Protein AF-A0A9X4L838-F1 (afdb_monomer)

InterPro domains:
  IPR001123 Amino acid exporter protein, LeuE-type [PF01810] (5-107)

Structure (mmCIF, N/CA/C/O backbone):
data_AF-A0A9X4L838-F1
#
_entry.id   AF-A0A9X4L838-F1
#
loop_
_atom_site.group_PDB
_atom_site.id
_atom_site.type_symbol
_atom_site.label_atom_id
_atom_site.label_alt_id
_atom_site.label_comp_id
_atom_site.label_asym_id
_atom_site.label_entity_id
_atom_site.label_seq_id
_atom_site.pdbx_PDB_ins_code
_atom_site.Cartn_x
_atom_site.Cartn_y
_atom_site.Cartn_z
_atom_site.occupancy
_atom_site.B_iso_or_equiv
_atom_site.auth_seq_id
_atom_site.auth_comp_id
_atom_site.auth_asym_id
_atom_site.auth_atom_id
_atom_site.pdbx_PDB_model_num
ATOM 1 N N . MET A 1 1 ? 3.315 -18.800 44.182 1.00 45.94 1 MET A N 1
ATOM 2 C CA . MET A 1 1 ? 2.502 -17.963 43.270 1.00 45.94 1 MET A CA 1
ATOM 3 C C . MET A 1 1 ? 3.443 -17.289 42.265 1.00 45.94 1 MET A C 1
ATOM 5 O O . MET A 1 1 ? 4.016 -16.272 42.607 1.00 45.94 1 MET A O 1
ATOM 9 N N . SER A 1 2 ? 3.722 -17.900 41.101 1.00 46.62 2 SER A N 1
ATOM 10 C CA . SER A 1 2 ? 4.602 -17.302 40.058 1.00 46.62 2 SER A CA 1
ATOM 11 C C . SER A 1 2 ? 4.481 -17.961 38.661 1.00 46.62 2 SER A C 1
ATOM 13 O O . SER A 1 2 ? 4.712 -17.322 37.649 1.00 46.62 2 SER A O 1
ATOM 15 N N . ILE A 1 3 ? 4.005 -19.209 38.545 1.00 56.81 3 ILE A N 1
ATOM 16 C CA . ILE A 1 3 ? 4.075 -19.968 37.272 1.00 56.81 3 ILE A CA 1
ATOM 17 C C . ILE A 1 3 ? 2.961 -19.627 36.243 1.00 56.81 3 ILE A C 1
ATOM 19 O O . ILE A 1 3 ? 3.007 -20.080 35.103 1.00 56.81 3 ILE A O 1
ATOM 23 N N . ASN A 1 4 ? 1.951 -18.813 36.588 1.00 55.31 4 ASN A N 1
ATOM 24 C CA . ASN A 1 4 ? 0.772 -18.598 35.719 1.00 55.31 4 ASN A CA 1
ATOM 25 C C . ASN A 1 4 ? 0.819 -17.313 34.854 1.00 55.31 4 ASN A C 1
ATOM 27 O O . ASN A 1 4 ? 0.004 -17.147 33.945 1.00 55.31 4 ASN A O 1
ATOM 31 N N . SER A 1 5 ? 1.759 -16.391 35.092 1.00 54.78 5 SER A N 1
ATOM 32 C CA . SER A 1 5 ? 1.904 -15.164 34.286 1.00 54.78 5 SER A CA 1
ATOM 33 C C . SER A 1 5 ? 2.689 -15.403 32.989 1.00 54.78 5 SER A C 1
ATOM 35 O O . SER A 1 5 ? 2.279 -14.909 31.937 1.00 54.78 5 SER A O 1
ATOM 37 N N . GLU A 1 6 ? 3.748 -16.219 33.008 1.00 53.41 6 GLU A N 1
ATOM 38 C CA . GLU A 1 6 ? 4.585 -16.456 31.818 1.00 53.41 6 GLU A CA 1
ATOM 39 C C . GLU A 1 6 ? 3.861 -17.230 30.707 1.00 53.41 6 GLU A C 1
ATOM 41 O O . GLU A 1 6 ? 3.972 -16.886 29.527 1.00 53.41 6 GLU A O 1
ATOM 46 N N . VAL A 1 7 ? 3.045 -18.230 31.063 1.00 56.22 7 VAL A N 1
ATOM 47 C CA . VAL A 1 7 ? 2.292 -19.045 30.090 1.00 56.22 7 VAL A CA 1
ATOM 48 C C . VAL A 1 7 ? 1.239 -18.208 29.349 1.00 56.22 7 VAL A C 1
ATOM 50 O O . VAL A 1 7 ? 1.008 -18.402 28.150 1.00 56.22 7 VAL A O 1
ATOM 53 N N . LYS A 1 8 ? 0.621 -17.233 30.029 1.00 54.97 8 LYS A N 1
ATOM 54 C CA . LYS A 1 8 ? -0.389 -16.341 29.436 1.00 54.97 8 LYS A CA 1
ATOM 55 C C . LYS A 1 8 ? 0.249 -15.311 28.494 1.00 54.97 8 LYS A C 1
ATOM 57 O O . LYS A 1 8 ? -0.301 -15.043 27.424 1.00 54.97 8 LYS A O 1
ATOM 62 N N . VAL A 1 9 ? 1.430 -14.796 28.849 1.00 59.41 9 VAL A N 1
ATOM 63 C CA . VAL A 1 9 ? 2.218 -13.881 28.007 1.00 59.41 9 VAL A CA 1
ATOM 64 C C . VAL A 1 9 ? 2.735 -14.609 26.762 1.00 59.41 9 VAL A C 1
ATOM 66 O O . VAL A 1 9 ? 2.461 -14.154 25.655 1.00 59.41 9 VAL A O 1
ATOM 69 N N . LYS A 1 10 ? 3.349 -15.796 26.879 1.00 59.06 10 LYS A N 1
ATOM 70 C CA . LYS A 1 10 ? 3.832 -16.572 25.712 1.00 59.06 10 LYS A CA 1
ATOM 71 C C . LYS A 1 10 ? 2.735 -16.852 24.678 1.00 59.06 10 LYS A C 1
ATOM 73 O O . LYS A 1 10 ? 2.967 -16.690 23.479 1.00 59.06 10 LYS A O 1
ATOM 78 N N . LYS A 1 11 ? 1.521 -17.204 25.126 1.00 60.59 11 LYS A N 1
ATOM 79 C CA . LYS 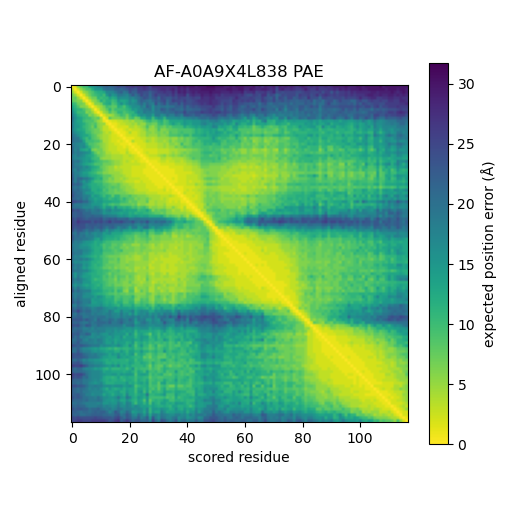A 1 11 ? 0.356 -17.362 24.235 1.00 60.59 11 LYS A CA 1
ATOM 80 C C . LYS A 1 11 ? -0.050 -16.047 23.568 1.00 60.59 11 LYS A C 1
ATOM 82 O O . LYS A 1 11 ? -0.429 -16.067 22.402 1.00 60.59 11 LYS A O 1
ATOM 87 N N . SER A 1 12 ? 0.034 -14.920 24.275 1.00 71.31 12 SER A N 1
ATOM 88 C CA . SER A 1 12 ? -0.262 -13.593 23.721 1.00 71.31 12 SER A CA 1
ATOM 89 C C . SER A 1 12 ? 0.733 -13.192 22.629 1.00 71.31 12 SER A C 1
ATOM 91 O O . SER A 1 12 ? 0.313 -12.765 21.559 1.00 71.31 12 SER A O 1
ATOM 93 N N . LEU A 1 13 ? 2.033 -13.407 22.853 1.00 78.69 13 LEU A N 1
ATOM 94 C CA . LEU A 1 13 ? 3.097 -13.058 21.905 1.00 78.69 13 LEU A CA 1
ATOM 95 C C . LEU A 1 13 ? 3.045 -13.938 20.650 1.00 78.69 13 LEU A C 1
ATOM 97 O O . LEU A 1 13 ? 3.090 -13.421 19.537 1.00 78.69 13 LEU A O 1
ATOM 101 N N . PHE A 1 14 ? 2.852 -15.251 20.807 1.00 80.69 14 PHE A N 1
ATOM 102 C CA . PHE A 1 14 ? 2.672 -16.149 19.663 1.00 80.69 14 PHE A CA 1
ATOM 103 C C . PHE A 1 14 ? 1.382 -15.839 18.888 1.00 80.69 14 PHE A C 1
ATOM 105 O O . PHE A 1 14 ? 1.379 -15.831 17.660 1.00 80.69 14 PHE A O 1
ATOM 112 N N . LYS A 1 15 ? 0.286 -15.506 19.586 1.00 78.44 15 LYS A N 1
ATOM 113 C CA . LYS A 1 15 ? -0.970 -15.077 18.953 1.00 78.44 15 LYS A CA 1
ATOM 114 C C . LYS A 1 15 ? -0.830 -13.723 18.253 1.00 78.44 15 LYS A C 1
ATOM 116 O O . LYS A 1 15 ? -1.444 -13.531 17.209 1.00 78.44 15 LYS A O 1
ATOM 121 N N . ALA A 1 16 ? -0.038 -12.798 18.794 1.00 81.75 16 ALA A N 1
ATOM 122 C CA . ALA A 1 16 ? 0.272 -11.519 18.160 1.00 81.75 16 ALA A CA 1
ATOM 123 C C . ALA A 1 16 ? 1.116 -11.721 16.895 1.00 81.75 16 ALA A C 1
ATOM 125 O O . ALA A 1 16 ? 0.768 -11.181 15.850 1.00 81.75 16 ALA A O 1
ATOM 126 N N . TYR A 1 17 ? 2.143 -12.572 16.958 1.00 84.00 17 TYR A N 1
ATOM 127 C CA . TYR A 1 17 ? 2.962 -12.934 15.802 1.00 84.00 17 TYR 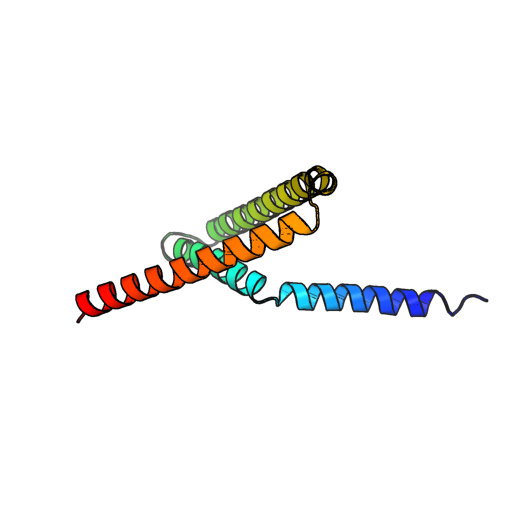A CA 1
ATOM 128 C C . TYR A 1 17 ? 2.141 -13.646 14.718 1.00 84.00 17 TYR A C 1
ATOM 130 O O . TYR A 1 17 ? 2.183 -13.256 13.558 1.00 84.00 17 TYR A O 1
ATOM 138 N N . SER A 1 18 ? 1.314 -14.627 15.095 1.00 82.75 18 SER A N 1
ATOM 139 C CA . SER A 1 18 ? 0.418 -15.331 14.170 1.00 82.75 18 SER A CA 1
ATOM 140 C C . SER A 1 18 ? -0.620 -14.392 13.544 1.00 82.75 18 SER A C 1
ATOM 142 O O . SER A 1 18 ? -0.867 -14.471 12.344 1.00 82.75 18 SER A O 1
ATOM 144 N N . ARG A 1 19 ? -1.178 -13.442 14.309 1.00 83.00 19 ARG A N 1
ATOM 145 C CA . ARG A 1 19 ? -2.045 -12.383 13.763 1.00 83.00 19 ARG A CA 1
ATOM 146 C C . ARG A 1 19 ? -1.300 -11.475 12.788 1.00 83.00 19 ARG A C 1
ATOM 148 O O . ARG A 1 19 ? -1.866 -11.136 11.755 1.00 83.00 19 ARG A O 1
ATOM 155 N N . GLY A 1 20 ? -0.057 -11.109 13.096 1.00 83.38 20 GLY A N 1
ATOM 156 C CA . GLY A 1 20 ? 0.810 -10.352 12.191 1.00 83.38 20 GLY A CA 1
ATOM 157 C C . GLY A 1 20 ? 1.090 -11.112 10.894 1.00 83.38 20 GLY A C 1
ATOM 158 O O . GLY A 1 20 ? 0.965 -10.542 9.817 1.00 83.38 20 GLY A O 1
ATOM 159 N N . LEU A 1 21 ? 1.362 -12.415 10.983 1.00 85.31 21 LEU A N 1
ATOM 160 C CA . LEU A 1 21 ? 1.587 -13.279 9.824 1.00 85.31 21 LEU A CA 1
ATOM 161 C C . LEU A 1 21 ? 0.332 -13.404 8.948 1.00 85.31 21 LEU A C 1
ATOM 163 O O . LEU A 1 21 ? 0.417 -13.251 7.735 1.00 85.31 21 LEU A O 1
ATOM 167 N N . VAL A 1 22 ? -0.848 -13.596 9.546 1.00 86.06 22 VAL A N 1
ATOM 168 C CA . VAL A 1 22 ? -2.121 -13.602 8.800 1.00 86.06 22 VAL A CA 1
ATOM 169 C C . VAL A 1 22 ? -2.388 -12.240 8.145 1.00 86.06 22 VAL A C 1
ATOM 171 O O . VAL A 1 22 ? -2.863 -12.190 7.014 1.00 86.06 22 VAL A O 1
ATOM 174 N N . MET A 1 23 ? -2.044 -11.133 8.810 1.00 83.44 23 MET A N 1
ATOM 175 C CA . MET A 1 23 ? -2.171 -9.788 8.237 1.00 83.44 23 MET A CA 1
ATOM 176 C C . MET A 1 23 ? -1.217 -9.582 7.047 1.00 83.44 23 MET A C 1
ATOM 178 O O . MET A 1 23 ? -1.625 -9.029 6.024 1.00 83.44 23 MET A O 1
ATOM 182 N N . ALA A 1 24 ? 0.014 -10.095 7.138 1.00 84.56 24 ALA A N 1
ATOM 183 C CA . ALA A 1 24 ? 0.998 -10.068 6.054 1.00 84.56 24 ALA A CA 1
ATOM 184 C C . ALA A 1 24 ? 0.585 -10.921 4.837 1.00 84.56 24 ALA A C 1
ATOM 186 O O . ALA A 1 24 ? 1.039 -10.670 3.727 1.00 84.56 24 ALA A O 1
ATOM 187 N N . ILE A 1 25 ? -0.308 -11.897 5.004 1.00 86.56 25 ILE A N 1
ATOM 188 C CA . ILE A 1 25 ? -0.835 -12.726 3.902 1.00 86.56 25 ILE A CA 1
ATOM 189 C C . ILE A 1 25 ? -2.227 -12.224 3.465 1.00 86.56 25 ILE A C 1
ATOM 191 O O . ILE A 1 25 ? -2.939 -12.873 2.703 1.00 86.56 25 ILE A O 1
ATOM 195 N N . SER A 1 26 ?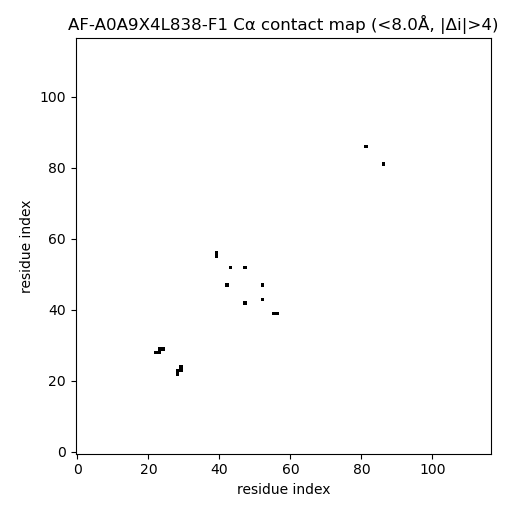 -2.651 -11.041 3.920 1.00 87.44 26 SER A N 1
ATOM 196 C CA . SER A 1 26 ? -3.912 -10.464 3.453 1.00 87.44 26 SER A CA 1
ATOM 197 C C . SER A 1 26 ? -3.865 -10.197 1.937 1.00 87.44 26 SER A C 1
ATOM 199 O O . SER A 1 26 ? -2.817 -9.795 1.421 1.00 87.44 26 SER A O 1
ATOM 201 N N . PRO A 1 27 ? -4.988 -10.373 1.210 1.00 85.12 27 PRO A N 1
ATOM 202 C CA . PRO A 1 27 ? -5.039 -10.153 -0.238 1.00 85.12 27 PRO A CA 1
ATOM 203 C C . PRO A 1 27 ? -4.490 -8.785 -0.656 1.00 85.12 27 PRO A C 1
ATOM 205 O O . PRO A 1 27 ? -3.742 -8.690 -1.624 1.00 85.12 27 PRO A O 1
ATOM 208 N N . SER A 1 28 ? -4.783 -7.737 0.120 1.00 82.62 28 SER A N 1
ATOM 209 C CA . SER A 1 28 ? -4.274 -6.386 -0.124 1.00 82.62 28 SER A CA 1
ATOM 210 C C . SER A 1 28 ? -2.751 -6.294 0.000 1.00 82.62 28 SER A C 1
ATOM 212 O O . SER A 1 28 ? -2.122 -5.671 -0.849 1.00 82.62 28 SER A O 1
ATOM 214 N N . ASN A 1 29 ? -2.145 -6.935 1.010 1.00 88.00 29 ASN A N 1
ATOM 215 C CA . ASN A 1 29 ? -0.688 -6.933 1.175 1.00 88.00 29 ASN A CA 1
ATOM 216 C C . ASN A 1 29 ? 0.008 -7.712 0.047 1.00 88.00 29 ASN A C 1
ATOM 218 O O . ASN A 1 29 ? 1.054 -7.294 -0.440 1.00 88.00 29 ASN A O 1
ATOM 222 N N . ILE A 1 30 ? -0.591 -8.810 -0.422 1.00 90.38 30 ILE A N 1
ATOM 223 C CA . ILE A 1 30 ? -0.062 -9.591 -1.551 1.00 90.38 30 ILE A CA 1
ATOM 224 C C . ILE A 1 30 ? -0.106 -8.774 -2.848 1.00 90.38 30 ILE A C 1
ATOM 226 O O . ILE A 1 30 ? 0.911 -8.651 -3.528 1.00 90.38 30 ILE A O 1
ATOM 230 N N . VAL A 1 31 ? -1.263 -8.188 -3.180 1.00 88.00 31 VAL A N 1
ATOM 231 C CA . VAL A 1 31 ? -1.424 -7.350 -4.383 1.00 88.00 31 VAL A CA 1
ATOM 232 C C . VAL A 1 31 ? -0.469 -6.156 -4.343 1.00 88.00 31 VAL A C 1
ATOM 234 O O . VAL A 1 31 ? 0.142 -5.826 -5.358 1.00 88.00 31 VAL A O 1
ATOM 237 N N . PHE A 1 32 ? -0.284 -5.555 -3.166 1.00 86.38 32 PHE A N 1
ATOM 238 C CA . PHE A 1 32 ? 0.680 -4.482 -2.953 1.00 86.38 32 PHE A CA 1
ATOM 239 C C . PHE A 1 32 ? 2.112 -4.912 -3.298 1.00 86.38 32 PHE A C 1
ATOM 241 O O . PHE A 1 32 ? 2.742 -4.297 -4.159 1.00 86.38 32 PHE A O 1
ATOM 248 N N . TRP A 1 33 ? 2.616 -5.991 -2.688 1.00 87.81 33 TRP A N 1
ATOM 249 C CA . TRP A 1 33 ? 3.985 -6.450 -2.937 1.00 87.81 33 TRP A CA 1
ATOM 250 C C . TRP A 1 33 ? 4.201 -6.896 -4.385 1.00 87.81 33 TRP A C 1
ATOM 252 O O . TRP A 1 33 ? 5.254 -6.609 -4.949 1.00 87.81 33 TRP A O 1
ATOM 262 N N . ILE A 1 34 ? 3.209 -7.528 -5.021 1.00 89.31 34 ILE A N 1
ATOM 263 C CA . ILE A 1 34 ? 3.286 -7.898 -6.443 1.00 89.31 34 ILE A CA 1
ATOM 264 C C . ILE A 1 34 ? 3.338 -6.653 -7.336 1.00 89.31 34 ILE A C 1
ATOM 266 O O . ILE A 1 34 ? 4.120 -6.625 -8.282 1.00 89.31 34 ILE A O 1
ATOM 270 N N . GLY A 1 35 ? 2.561 -5.609 -7.043 1.00 87.75 35 GLY A N 1
ATOM 271 C CA . GLY A 1 35 ? 2.605 -4.359 -7.808 1.00 87.75 35 GLY A CA 1
ATOM 272 C C . GLY A 1 35 ? 3.947 -3.632 -7.668 1.00 87.75 35 GLY A C 1
ATOM 273 O O . GLY A 1 35 ? 4.549 -3.219 -8.663 1.00 87.75 35 GLY A O 1
ATOM 274 N N . VAL A 1 36 ? 4.457 -3.528 -6.438 1.00 86.75 36 VAL A N 1
ATOM 275 C CA . VAL A 1 36 ? 5.746 -2.885 -6.146 1.00 86.75 36 VAL A CA 1
ATOM 276 C C . VAL A 1 36 ? 6.902 -3.662 -6.777 1.00 86.75 36 VAL A C 1
ATOM 278 O O . VAL A 1 36 ? 7.709 -3.088 -7.506 1.00 86.75 36 VAL A O 1
ATOM 281 N N . PHE A 1 37 ? 6.976 -4.977 -6.560 1.00 84.94 37 PHE A N 1
ATOM 282 C CA . PHE A 1 37 ? 8.054 -5.778 -7.135 1.00 84.94 37 PHE A CA 1
ATOM 283 C C . PHE A 1 37 ? 7.899 -5.984 -8.637 1.00 84.94 37 PHE A C 1
ATOM 285 O O . PHE A 1 37 ? 8.911 -6.034 -9.319 1.00 84.94 37 PHE A O 1
ATOM 292 N N . GLY A 1 38 ? 6.687 -6.057 -9.186 1.00 84.94 38 GLY A N 1
ATOM 293 C CA . GLY A 1 38 ? 6.472 -6.182 -10.630 1.00 84.94 38 GLY A CA 1
ATOM 294 C C . GLY A 1 38 ? 6.965 -4.954 -11.399 1.00 84.94 38 GLY A C 1
ATOM 295 O O . GLY A 1 38 ? 7.662 -5.087 -12.408 1.00 84.94 38 GLY A O 1
ATOM 296 N N . THR A 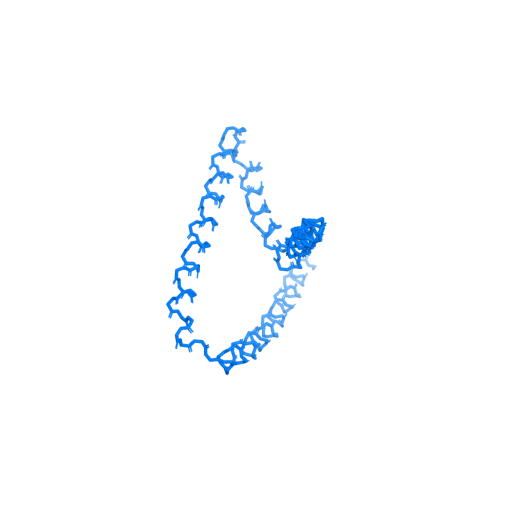1 39 ? 6.682 -3.753 -10.887 1.00 81.69 39 THR A N 1
ATOM 297 C CA . THR A 1 39 ? 7.186 -2.494 -11.466 1.00 81.69 39 THR A CA 1
ATOM 298 C C . THR A 1 39 ? 8.701 -2.354 -11.291 1.00 81.69 39 THR A C 1
ATOM 300 O O . THR A 1 39 ? 9.408 -2.034 -12.253 1.00 81.69 39 THR A O 1
ATOM 303 N N . ALA A 1 40 ? 9.230 -2.681 -10.109 1.00 79.31 40 ALA A N 1
ATOM 304 C CA . ALA A 1 40 ? 10.669 -2.677 -9.847 1.00 79.31 40 ALA A CA 1
ATOM 305 C C . ALA A 1 40 ? 11.431 -3.711 -10.699 1.00 79.31 40 ALA A C 1
ATOM 307 O O . ALA A 1 40 ? 12.480 -3.395 -11.256 1.00 79.31 40 ALA A O 1
ATOM 308 N N . LEU A 1 41 ? 10.890 -4.922 -10.856 1.00 75.56 41 LEU A N 1
ATOM 309 C CA . LEU A 1 41 ? 11.472 -6.005 -11.650 1.00 75.56 41 LEU A CA 1
ATOM 310 C C . LEU A 1 41 ? 11.473 -5.661 -13.139 1.00 75.56 41 LEU A C 1
ATOM 312 O O . LEU A 1 41 ? 12.493 -5.834 -13.794 1.00 75.56 41 LEU A O 1
ATOM 316 N N . THR A 1 42 ? 10.377 -5.109 -13.665 1.00 78.19 42 THR A N 1
ATOM 317 C CA . THR A 1 42 ? 10.316 -4.652 -15.067 1.00 78.19 42 THR A CA 1
ATOM 318 C C . THR A 1 42 ? 11.354 -3.562 -15.340 1.00 78.19 42 THR A C 1
ATOM 320 O O . THR A 1 42 ? 11.986 -3.537 -16.395 1.00 78.19 42 THR A O 1
ATOM 323 N N . THR A 1 43 ? 11.581 -2.680 -14.367 1.00 72.75 43 THR A N 1
ATOM 324 C CA . THR A 1 43 ? 12.604 -1.631 -14.460 1.00 72.75 43 THR A CA 1
ATOM 325 C C . THR A 1 43 ? 14.017 -2.220 -14.398 1.00 72.75 43 THR A C 1
ATOM 327 O O . THR A 1 43 ? 14.893 -1.816 -15.163 1.00 72.75 43 THR A O 1
ATOM 330 N N . ALA A 1 44 ? 14.229 -3.215 -13.535 1.00 71.50 44 ALA A N 1
ATOM 331 C CA . ALA A 1 44 ? 15.508 -3.896 -13.374 1.00 71.50 44 ALA A CA 1
ATOM 332 C C . ALA A 1 44 ? 15.895 -4.752 -14.592 1.00 71.50 44 ALA A C 1
ATOM 334 O O . ALA A 1 44 ? 17.056 -4.736 -14.994 1.00 71.50 44 ALA A O 1
ATOM 335 N N . LEU A 1 45 ? 14.932 -5.446 -15.210 1.00 69.06 45 LEU A N 1
ATOM 336 C CA . LEU A 1 45 ? 15.151 -6.285 -16.396 1.00 69.06 45 LEU A CA 1
ATOM 337 C C . LEU A 1 45 ? 15.616 -5.484 -17.617 1.00 69.06 45 LEU A C 1
ATOM 339 O O . LEU A 1 45 ? 16.374 -6.001 -18.430 1.00 69.06 45 LEU A O 1
ATOM 343 N N . ASN A 1 46 ? 15.170 -4.233 -17.746 1.00 66.94 46 ASN A N 1
ATOM 344 C CA . ASN A 1 46 ? 15.453 -3.418 -18.924 1.00 66.94 46 ASN A CA 1
ATOM 345 C C . ASN A 1 46 ? 16.726 -2.563 -18.805 1.00 66.94 46 ASN A C 1
ATOM 347 O O . ASN A 1 46 ? 17.218 -2.112 -19.833 1.00 66.94 46 ASN A O 1
ATOM 351 N N . ASN A 1 47 ? 17.250 -2.289 -17.598 1.00 61.16 47 ASN A N 1
ATOM 352 C CA . ASN A 1 47 ? 18.224 -1.194 -17.432 1.00 61.16 47 ASN A CA 1
ATOM 353 C C . ASN A 1 47 ? 19.330 -1.373 -16.368 1.00 61.16 47 ASN A C 1
ATOM 355 O O . ASN A 1 47 ? 20.018 -0.392 -16.089 1.00 61.16 47 ASN A O 1
ATOM 359 N N . VAL A 1 48 ? 19.529 -2.541 -15.732 1.00 57.50 48 VAL A N 1
ATOM 360 C CA . VAL A 1 48 ? 20.285 -2.557 -14.458 1.00 57.50 48 VAL A CA 1
ATOM 361 C C . VAL A 1 48 ? 21.328 -3.675 -14.286 1.00 57.50 48 VAL A C 1
ATOM 363 O O . VAL A 1 48 ? 21.033 -4.864 -14.341 1.00 57.50 48 VAL A O 1
ATOM 366 N N . SER A 1 49 ? 22.555 -3.261 -13.942 1.00 67.56 49 SER A N 1
ATOM 367 C CA . SER A 1 49 ? 23.601 -4.096 -13.323 1.00 67.56 49 SER A CA 1
ATOM 368 C C . SER A 1 49 ? 23.288 -4.337 -11.835 1.00 67.56 49 SER A C 1
ATOM 370 O O . SER A 1 49 ? 22.795 -3.437 -11.161 1.00 67.56 49 SER A O 1
ATOM 372 N N . GLY A 1 50 ? 23.574 -5.529 -11.289 1.00 70.12 50 GLY A N 1
ATOM 373 C CA . GLY A 1 50 ? 23.058 -5.997 -9.982 1.00 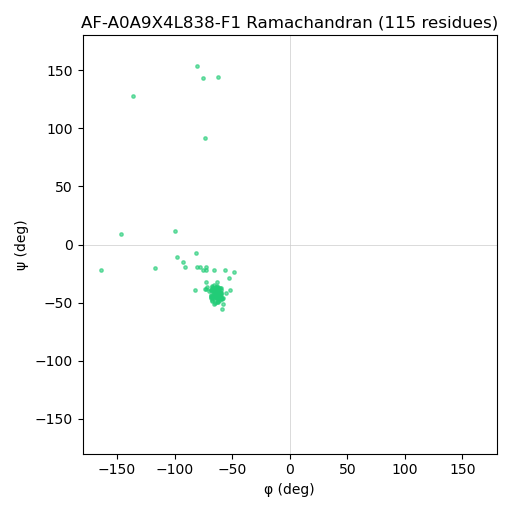70.12 50 GLY A CA 1
ATOM 374 C C . GLY A 1 50 ? 23.179 -5.037 -8.780 1.00 70.12 50 GLY A C 1
ATOM 375 O O . GLY A 1 50 ? 22.370 -5.108 -7.856 1.00 70.12 50 GLY A O 1
ATOM 376 N N . TYR A 1 51 ? 24.119 -4.087 -8.802 1.00 72.38 51 TYR A N 1
ATOM 377 C CA . TYR A 1 51 ? 24.263 -3.049 -7.777 1.00 72.38 51 TYR A CA 1
ATOM 378 C C . TYR A 1 51 ? 23.165 -1.974 -7.802 1.00 72.38 51 TYR A C 1
ATOM 380 O O . TYR A 1 51 ? 22.731 -1.538 -6.735 1.00 72.38 51 TYR A O 1
ATOM 388 N N . GLN A 1 52 ? 22.670 -1.552 -8.973 1.00 73.38 52 GLN A N 1
ATOM 389 C CA . GLN A 1 52 ? 21.611 -0.529 -9.011 1.00 73.38 52 GLN A CA 1
ATOM 390 C C . GLN A 1 52 ? 20.254 -1.134 -8.613 1.00 73.38 52 GLN A C 1
ATOM 392 O O . GLN A 1 52 ? 19.397 -0.417 -8.108 1.00 73.38 52 GLN A O 1
ATOM 397 N N . PHE A 1 53 ? 20.082 -2.458 -8.725 1.00 77.56 53 PHE A N 1
ATOM 398 C CA . PHE A 1 53 ? 18.879 -3.154 -8.255 1.00 77.56 53 PHE A CA 1
ATOM 399 C C . PHE A 1 53 ? 18.724 -3.034 -6.737 1.00 77.56 53 PHE A C 1
ATOM 401 O O . PHE A 1 53 ? 17.648 -2.701 -6.250 1.00 77.56 53 PHE A O 1
ATOM 408 N N . LEU A 1 54 ? 19.814 -3.237 -5.991 1.00 81.88 54 LEU A N 1
ATOM 409 C CA . LEU A 1 54 ? 19.842 -3.073 -4.535 1.00 81.88 54 LEU A CA 1
ATOM 410 C C . LEU A 1 54 ? 19.507 -1.639 -4.104 1.00 81.88 54 LEU A C 1
ATOM 412 O O . LEU A 1 54 ? 18.811 -1.449 -3.110 1.00 81.88 54 LEU A O 1
ATOM 416 N N . LEU A 1 55 ? 19.971 -0.643 -4.862 1.00 83.56 55 LEU A N 1
ATOM 417 C CA . LEU A 1 55 ? 19.733 0.775 -4.584 1.00 83.56 55 LEU A CA 1
ATOM 418 C C . LEU A 1 55 ? 18.279 1.179 -4.887 1.00 83.56 55 LEU A C 1
ATOM 420 O O . LEU A 1 55 ? 17.657 1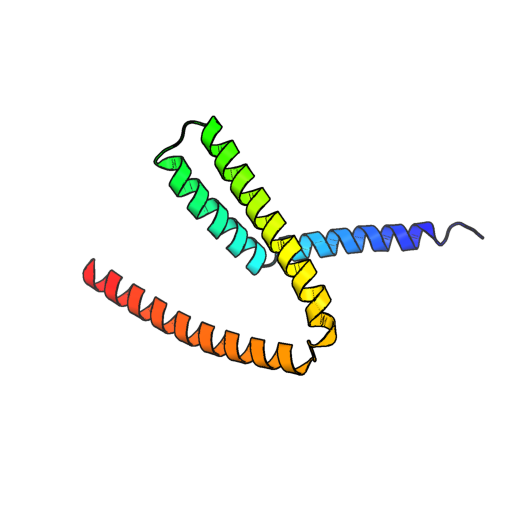.912 -4.121 1.00 83.56 55 LEU A O 1
ATOM 424 N N . VAL A 1 56 ? 17.700 0.636 -5.959 1.00 81.81 56 VAL A N 1
ATOM 425 C CA . VAL A 1 56 ? 16.272 0.798 -6.268 1.00 81.81 56 VAL A CA 1
ATOM 426 C C . VAL A 1 56 ? 15.404 0.095 -5.218 1.00 81.81 56 VAL A C 1
ATOM 428 O O . VAL A 1 56 ? 14.460 0.692 -4.705 1.00 81.81 56 VAL A O 1
ATOM 431 N N . ALA A 1 57 ? 15.739 -1.141 -4.837 1.00 82.62 57 ALA A N 1
ATOM 432 C CA . ALA A 1 57 ? 15.007 -1.894 -3.820 1.00 82.62 57 ALA A CA 1
ATOM 433 C C . ALA A 1 57 ? 15.059 -1.213 -2.441 1.00 82.62 57 ALA A C 1
ATOM 435 O O . ALA A 1 57 ? 14.041 -1.136 -1.753 1.00 82.62 57 ALA A O 1
ATOM 436 N N . SER A 1 58 ? 16.215 -0.671 -2.042 1.00 86.75 58 SER A N 1
ATOM 437 C CA . SER A 1 58 ? 16.339 0.072 -0.784 1.00 86.75 58 SER A CA 1
ATOM 438 C C . SER A 1 58 ? 15.565 1.391 -0.819 1.00 86.75 58 SER A C 1
ATOM 440 O O . SER A 1 58 ? 14.901 1.719 0.162 1.00 86.75 58 SER A O 1
ATOM 442 N N . GLY A 1 59 ? 15.555 2.098 -1.953 1.00 88.44 59 GLY A N 1
ATOM 443 C CA . GLY A 1 59 ? 14.725 3.288 -2.155 1.00 88.44 59 GLY A CA 1
ATOM 444 C C . GLY A 1 59 ? 13.228 3.001 -2.000 1.00 88.44 59 GLY A C 1
ATOM 445 O O . GLY A 1 59 ? 12.524 3.755 -1.330 1.00 88.44 59 GLY A O 1
ATOM 446 N N . ILE A 1 60 ? 12.755 1.874 -2.539 1.00 87.88 60 ILE A N 1
ATOM 447 C CA . ILE A 1 60 ? 11.371 1.410 -2.363 1.00 87.88 60 ILE A CA 1
ATOM 448 C C . ILE A 1 60 ? 11.073 1.136 -0.886 1.00 87.88 60 ILE A C 1
ATOM 450 O O . ILE A 1 60 ? 10.074 1.630 -0.366 1.00 87.88 60 ILE A O 1
ATOM 454 N N . LEU A 1 61 ? 11.943 0.394 -0.192 1.00 88.94 61 LEU A N 1
ATOM 455 C CA . LEU A 1 61 ? 11.767 0.106 1.235 1.00 88.94 61 LEU A CA 1
ATOM 456 C C . LEU A 1 61 ? 11.716 1.393 2.067 1.00 88.94 61 LEU A C 1
ATOM 458 O O . LEU A 1 61 ? 10.821 1.550 2.894 1.00 88.94 61 LEU A O 1
ATOM 462 N N . VAL A 1 62 ? 12.630 2.334 1.822 1.00 92.62 62 VAL A N 1
ATOM 463 C CA . VAL A 1 62 ? 12.654 3.635 2.509 1.00 92.62 62 VAL A CA 1
ATOM 464 C C . VAL A 1 62 ? 11.385 4.434 2.216 1.00 92.62 62 VAL A C 1
ATOM 466 O O . VAL A 1 62 ? 10.794 4.990 3.139 1.00 92.62 62 VAL A O 1
ATOM 469 N N . GLY A 1 63 ? 10.927 4.461 0.964 1.00 90.25 63 GLY A N 1
ATOM 470 C CA . GLY A 1 63 ? 9.691 5.142 0.582 1.00 90.25 63 GLY A CA 1
ATOM 471 C C . GLY A 1 63 ? 8.463 4.591 1.310 1.00 90.25 63 GLY A C 1
ATOM 472 O O . GLY A 1 63 ? 7.686 5.371 1.862 1.00 90.25 63 GLY A O 1
ATOM 473 N N . ILE A 1 64 ? 8.319 3.262 1.374 1.00 89.62 64 ILE A N 1
ATOM 474 C CA . ILE A 1 64 ? 7.223 2.600 2.102 1.00 89.62 64 ILE A CA 1
ATOM 475 C C . ILE A 1 64 ? 7.305 2.923 3.598 1.00 89.62 64 ILE A C 1
ATOM 477 O O . ILE A 1 64 ? 6.305 3.311 4.192 1.00 89.62 64 ILE A O 1
ATOM 481 N N . LEU A 1 65 ? 8.496 2.855 4.202 1.00 91.06 65 LEU A N 1
ATOM 482 C CA . LEU A 1 65 ? 8.681 3.193 5.617 1.00 91.06 65 LEU A CA 1
ATOM 483 C C . LEU A 1 65 ? 8.313 4.651 5.922 1.00 91.06 65 LEU A C 1
ATOM 485 O O . LEU A 1 65 ? 7.642 4.923 6.917 1.00 91.06 65 LEU A O 1
ATOM 489 N N . ILE A 1 66 ? 8.724 5.593 5.068 1.00 94.88 66 ILE A N 1
ATOM 490 C CA . ILE A 1 66 ? 8.363 7.010 5.210 1.00 94.88 66 ILE A CA 1
ATOM 491 C C . ILE A 1 66 ? 6.848 7.181 5.092 1.00 94.88 66 ILE A C 1
ATOM 493 O O . ILE A 1 66 ? 6.255 7.894 5.903 1.00 94.88 66 ILE A O 1
ATOM 497 N N . HIS A 1 67 ? 6.220 6.523 4.116 1.00 89.50 67 HIS A N 1
ATOM 498 C CA . HIS A 1 67 ? 4.773 6.557 3.935 1.00 89.50 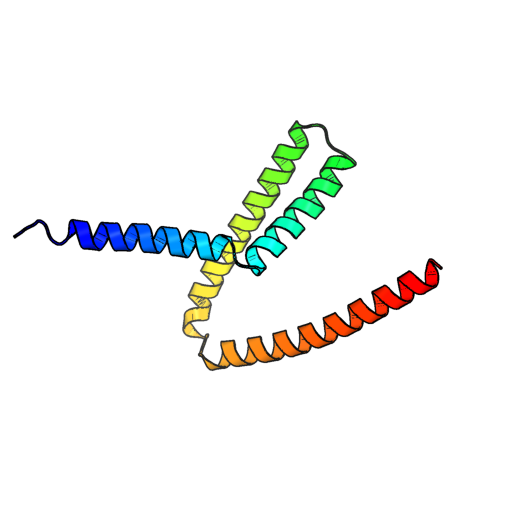67 HIS A CA 1
ATOM 499 C C . HIS A 1 67 ? 4.028 6.026 5.167 1.00 89.50 67 HIS A C 1
ATOM 501 O O . HIS A 1 67 ? 3.115 6.692 5.653 1.00 89.50 67 HIS A O 1
ATOM 507 N N . ASP A 1 68 ? 4.458 4.894 5.723 1.00 89.81 68 ASP A N 1
ATOM 508 C CA . ASP A 1 68 ? 3.848 4.278 6.904 1.00 89.81 68 ASP A CA 1
ATOM 509 C C . ASP A 1 68 ? 3.988 5.155 8.157 1.00 89.81 68 ASP A C 1
ATOM 511 O O . ASP A 1 68 ? 3.042 5.273 8.940 1.00 89.81 68 ASP A O 1
ATOM 515 N N . ILE A 1 69 ? 5.126 5.836 8.335 1.00 92.75 69 ILE A N 1
ATOM 516 C CA . ILE A 1 69 ? 5.315 6.815 9.420 1.00 92.75 69 ILE A CA 1
ATOM 517 C C . ILE A 1 69 ? 4.373 8.010 9.231 1.00 92.75 69 ILE A C 1
ATOM 519 O O . ILE A 1 69 ? 3.745 8.462 10.193 1.00 92.75 69 ILE A O 1
ATOM 523 N N . LEU A 1 70 ? 4.239 8.504 7.998 1.00 92.25 70 LEU A N 1
ATOM 524 C CA . LEU A 1 70 ? 3.297 9.567 7.647 1.00 92.25 70 LEU A CA 1
ATOM 525 C C . LEU A 1 70 ? 1.854 9.144 7.942 1.00 92.25 70 LEU A C 1
ATOM 527 O O . LEU A 1 70 ? 1.109 9.917 8.544 1.00 92.25 70 LEU A O 1
ATOM 531 N N . LEU A 1 71 ? 1.480 7.910 7.591 1.00 87.38 71 LEU A N 1
ATOM 532 C CA . LEU A 1 71 ? 0.179 7.328 7.911 1.00 87.38 71 LEU A CA 1
ATOM 533 C C . LEU A 1 71 ? -0.022 7.185 9.422 1.00 87.38 71 LEU A C 1
ATOM 535 O O . LEU A 1 71 ? -1.080 7.569 9.911 1.00 87.38 71 LEU A O 1
ATOM 539 N N . MET A 1 72 ? 0.962 6.701 10.187 1.00 88.38 72 MET A N 1
ATOM 540 C CA . MET A 1 72 ? 0.867 6.642 11.654 1.00 88.38 72 MET A CA 1
ATOM 541 C C . MET A 1 72 ? 0.680 8.035 12.263 1.00 88.38 72 MET A C 1
ATOM 543 O O . MET A 1 72 ? -0.165 8.211 13.145 1.00 88.38 72 MET A O 1
ATOM 547 N N . GLY A 1 73 ? 1.429 9.030 11.781 1.00 87.88 73 GLY A N 1
ATOM 548 C CA . GLY A 1 73 ? 1.302 10.423 12.207 1.00 87.88 73 GLY A CA 1
ATOM 549 C C . GLY A 1 73 ? -0.079 10.994 11.886 1.00 87.88 73 GLY A C 1
ATOM 550 O O . GLY A 1 73 ? -0.753 11.524 12.773 1.00 87.88 73 GLY A O 1
ATOM 551 N N . ALA A 1 74 ? -0.537 10.814 10.646 1.00 86.06 74 ALA A N 1
ATOM 552 C CA . ALA A 1 74 ? -1.862 11.223 10.205 1.00 86.06 74 ALA A CA 1
ATOM 553 C C . ALA A 1 74 ? -2.950 10.550 11.049 1.00 86.06 74 ALA A C 1
ATOM 555 O O . ALA A 1 74 ? -3.765 11.247 11.640 1.00 86.06 74 ALA A O 1
ATOM 556 N N . VAL A 1 75 ? -2.913 9.225 11.209 1.00 83.50 75 VAL A N 1
ATOM 557 C CA . VAL A 1 75 ? -3.877 8.458 12.014 1.00 83.50 75 VAL A CA 1
ATOM 558 C C . VAL A 1 75 ? -3.885 8.910 13.471 1.00 83.50 75 VAL A C 1
ATOM 560 O O . VAL A 1 75 ? -4.961 8.978 14.063 1.00 83.50 75 VAL A O 1
ATOM 563 N N . SER A 1 76 ? -2.735 9.258 14.053 1.00 80.75 76 SER A N 1
ATOM 564 C CA . SER A 1 76 ? -2.665 9.809 15.413 1.00 80.75 76 SER A CA 1
ATOM 565 C C . SER A 1 76 ? -3.450 11.122 15.532 1.00 80.75 76 SER A C 1
ATOM 567 O O . SER A 1 76 ? -4.262 11.278 16.448 1.00 80.75 76 SER A O 1
ATOM 569 N N . TYR A 1 77 ? -3.299 12.024 14.558 1.00 77.19 77 TYR A N 1
ATOM 570 C CA . TYR A 1 77 ? -4.073 13.267 14.484 1.00 77.19 77 TYR A CA 1
ATOM 571 C C . TYR A 1 77 ? -5.556 13.017 14.177 1.00 77.19 77 TYR A C 1
ATOM 573 O O . TYR A 1 77 ? -6.441 13.573 14.834 1.00 77.19 77 TYR A O 1
ATOM 581 N N . THR A 1 78 ? -5.853 12.155 13.203 1.00 75.75 78 THR A N 1
ATOM 582 C CA . THR A 1 78 ? -7.222 11.870 12.771 1.00 75.75 78 THR A CA 1
ATOM 583 C C . THR A 1 78 ? -7.977 11.036 13.801 1.00 75.75 78 THR A C 1
ATOM 585 O O . THR A 1 78 ? -9.197 11.091 13.808 1.00 75.75 78 THR A O 1
ATOM 588 N N . ARG A 1 79 ? -7.333 10.334 14.743 1.00 66.50 79 ARG A N 1
ATOM 589 C CA . ARG A 1 79 ? -8.026 9.584 15.814 1.00 66.50 79 ARG A CA 1
ATOM 590 C C . ARG A 1 79 ? -8.968 10.451 16.659 1.00 66.50 79 ARG A C 1
ATOM 592 O O . ARG A 1 79 ? -9.902 9.918 17.248 1.00 66.50 79 ARG A O 1
ATOM 599 N N . LYS A 1 80 ? -8.756 11.773 16.686 1.00 64.12 80 LYS A N 1
ATOM 600 C CA . LYS A 1 80 ? -9.662 12.749 17.316 1.00 64.12 80 LYS A CA 1
ATOM 601 C C . LYS A 1 80 ? -10.909 13.074 16.464 1.00 64.12 80 LYS A C 1
ATOM 603 O O . LYS A 1 80 ? -11.897 13.550 17.007 1.00 64.12 80 LYS A O 1
ATOM 608 N N . PHE A 1 81 ? -10.869 12.802 15.157 1.00 61.94 81 PHE A N 1
ATOM 609 C CA . PHE A 1 81 ? -11.902 13.109 14.152 1.00 61.94 81 PHE A CA 1
ATOM 610 C C . PHE A 1 81 ? -12.534 11.874 13.473 1.00 61.94 81 PHE A C 1
ATOM 612 O O . PHE A 1 81 ? -13.636 11.982 12.937 1.00 61.94 81 PHE A O 1
ATOM 619 N N . VAL A 1 82 ? -11.887 10.699 13.486 1.00 63.19 82 VAL A N 1
ATOM 620 C CA . VAL A 1 82 ? -12.439 9.456 12.920 1.00 63.19 82 VAL A CA 1
ATOM 621 C C . VAL A 1 82 ? -13.537 8.942 13.840 1.00 63.19 82 VAL A C 1
ATOM 623 O O . VAL A 1 82 ? -13.305 8.179 14.776 1.00 63.19 82 VAL A O 1
ATOM 626 N N . ASN A 1 83 ? -14.760 9.363 13.547 1.00 67.12 83 ASN A N 1
ATOM 627 C CA . ASN A 1 83 ? -15.957 8.735 14.079 1.00 67.12 83 ASN A CA 1
ATOM 628 C C . ASN A 1 83 ? -16.286 7.473 13.252 1.00 67.12 83 ASN A C 1
ATOM 630 O O . ASN A 1 83 ? -15.964 7.410 12.064 1.00 67.12 83 ASN A O 1
ATOM 634 N N . GLN A 1 84 ? -16.964 6.483 13.841 1.00 70.88 84 GLN A N 1
ATOM 635 C CA . GLN A 1 84 ? -17.358 5.234 13.156 1.00 70.88 84 GLN A CA 1
ATOM 636 C C . GLN A 1 84 ? -18.119 5.494 11.838 1.00 70.88 84 GLN A C 1
ATOM 638 O O . GLN A 1 84 ? -18.000 4.737 10.874 1.00 70.88 84 GLN A O 1
ATOM 643 N N . SER A 1 85 ? -18.836 6.619 11.751 1.00 73.88 85 SER A N 1
ATOM 644 C CA . SER A 1 85 ? -19.511 7.065 10.527 1.00 73.88 85 SER A CA 1
ATOM 645 C C . SER A 1 85 ? -18.561 7.363 9.360 1.00 73.88 85 SER A C 1
ATOM 647 O O . SER A 1 85 ? -18.909 7.053 8.224 1.00 73.88 85 SER A O 1
ATOM 649 N N . PHE A 1 86 ? -17.362 7.904 9.603 1.00 79.06 86 PHE A N 1
ATOM 650 C CA . PHE A 1 86 ? -16.395 8.205 8.535 1.00 79.06 86 PHE A CA 1
ATOM 651 C C . PHE A 1 86 ? -15.873 6.933 7.858 1.00 79.06 86 PHE A C 1
ATOM 653 O O . PHE A 1 86 ? -15.760 6.886 6.634 1.00 79.06 86 PHE A O 1
ATOM 660 N N . ILE A 1 87 ? -15.624 5.877 8.640 1.00 80.44 87 ILE A N 1
ATOM 661 C CA . ILE A 1 87 ? -15.188 4.574 8.113 1.00 80.44 87 ILE A CA 1
ATOM 662 C C . ILE A 1 87 ? -16.289 3.956 7.239 1.00 80.44 87 ILE A C 1
ATOM 664 O O . ILE A 1 87 ? -16.019 3.389 6.180 1.00 80.44 87 ILE A O 1
ATOM 668 N N . LYS A 1 88 ? -17.554 4.105 7.643 1.00 83.56 88 LYS A N 1
ATOM 669 C CA . LYS A 1 88 ? -18.687 3.571 6.883 1.00 83.56 88 LYS A CA 1
ATOM 670 C C . LYS A 1 88 ? -18.878 4.306 5.552 1.00 83.56 88 LYS A C 1
ATOM 672 O O . LYS A 1 88 ? -19.028 3.659 4.519 1.00 83.56 88 LYS A O 1
ATOM 677 N N . TRP A 1 89 ? -18.807 5.639 5.564 1.00 89.69 89 TRP A N 1
ATOM 678 C CA . TRP A 1 89 ? -18.901 6.458 4.351 1.00 89.69 89 TRP A CA 1
ATOM 679 C C . TRP A 1 89 ? -17.753 6.189 3.377 1.00 89.69 89 TRP A C 1
ATOM 681 O O . TRP A 1 89 ? -18.013 5.968 2.195 1.00 89.69 89 TRP A O 1
ATOM 691 N N . THR A 1 90 ? -16.505 6.126 3.859 1.00 85.75 90 THR A N 1
ATOM 692 C CA . THR A 1 90 ? -15.357 5.847 2.980 1.00 85.75 90 THR A CA 1
ATOM 693 C C . THR A 1 90 ? -15.453 4.459 2.346 1.00 85.75 90 THR A C 1
ATOM 695 O O . THR A 1 90 ? -15.171 4.307 1.164 1.00 85.75 90 THR A O 1
ATOM 698 N N . SER A 1 91 ? -15.954 3.455 3.077 1.00 86.56 91 SER A N 1
ATOM 699 C CA . SER A 1 91 ? -16.139 2.108 2.528 1.00 86.56 91 SER A CA 1
ATOM 700 C C . SER A 1 91 ? -17.209 2.052 1.435 1.00 86.56 91 SER A C 1
ATOM 702 O O . SER A 1 91 ? -17.033 1.323 0.460 1.00 86.56 91 SER A O 1
ATOM 704 N N . ILE A 1 92 ? -18.304 2.806 1.576 1.00 91.06 92 ILE A N 1
ATOM 705 C CA . ILE A 1 92 ? -19.361 2.874 0.556 1.00 91.06 92 ILE A CA 1
ATOM 706 C C . ILE A 1 92 ? -18.831 3.574 -0.698 1.00 91.06 92 ILE A C 1
ATOM 708 O O . ILE A 1 92 ? -18.982 3.054 -1.801 1.00 91.06 92 ILE A O 1
ATOM 712 N N . ILE A 1 93 ? -18.163 4.718 -0.528 1.00 93.88 93 ILE A N 1
ATOM 713 C CA . ILE A 1 93 ? -17.581 5.480 -1.640 1.00 93.88 93 ILE A CA 1
ATOM 714 C C . ILE A 1 93 ? -16.526 4.639 -2.366 1.00 93.88 93 ILE A C 1
ATOM 716 O O . ILE A 1 93 ? -16.563 4.537 -3.590 1.00 93.88 93 ILE A O 1
ATOM 720 N N . ALA A 1 94 ? -15.631 3.980 -1.625 1.00 89.00 94 ALA A N 1
ATOM 721 C CA . ALA A 1 94 ? -14.628 3.088 -2.195 1.00 89.00 94 ALA A CA 1
ATOM 722 C C . ALA A 1 94 ? -15.270 1.928 -2.969 1.00 89.00 94 ALA A C 1
ATOM 724 O O . ALA A 1 94 ? -14.819 1.617 -4.065 1.00 89.00 94 ALA A O 1
ATOM 725 N N . GLY A 1 95 ? -16.347 1.329 -2.449 1.00 90.81 95 GLY A N 1
ATOM 726 C CA . GLY A 1 95 ? -17.094 0.286 -3.156 1.00 90.81 95 GLY A CA 1
ATOM 727 C C . GLY A 1 95 ? -17.689 0.771 -4.481 1.00 90.81 95 GLY A C 1
ATOM 728 O O . GLY A 1 95 ? -17.533 0.103 -5.501 1.00 90.81 95 GLY A O 1
ATOM 729 N N . ILE A 1 96 ? -18.310 1.955 -4.495 1.00 95.06 96 ILE A N 1
ATOM 730 C CA . ILE A 1 96 ? -18.876 2.555 -5.717 1.00 95.06 96 ILE A CA 1
ATOM 731 C C . ILE A 1 96 ? -17.773 2.844 -6.742 1.00 95.06 96 ILE A C 1
ATOM 733 O O . ILE A 1 96 ? -17.911 2.489 -7.913 1.00 95.06 96 ILE A O 1
ATOM 737 N N . LEU A 1 97 ? -16.661 3.439 -6.301 1.00 93.62 97 LEU A N 1
ATOM 738 C CA . LEU A 1 97 ? -15.502 3.698 -7.157 1.00 93.62 97 LEU A CA 1
ATOM 739 C C . LEU A 1 97 ? -14.920 2.400 -7.723 1.00 93.62 97 LEU A C 1
ATOM 741 O O . LEU A 1 97 ? -14.582 2.354 -8.903 1.00 93.62 97 LEU A O 1
ATOM 745 N N . LEU A 1 98 ? -14.844 1.338 -6.917 1.00 88.44 98 LEU A N 1
ATOM 746 C CA . LEU A 1 98 ? -14.314 0.044 -7.344 1.00 88.44 98 LEU A CA 1
ATOM 747 C C . LEU A 1 98 ? -15.191 -0.602 -8.421 1.00 88.44 98 LEU A C 1
ATOM 749 O O . LEU A 1 98 ? -14.669 -1.133 -9.399 1.00 88.44 98 LEU A O 1
ATOM 753 N N . ILE A 1 99 ? -16.515 -0.516 -8.277 1.00 94.00 99 ILE A N 1
ATOM 754 C CA . ILE A 1 99 ? -17.460 -0.989 -9.295 1.00 94.00 99 ILE A CA 1
ATOM 755 C C . ILE A 1 99 ? -17.274 -0.193 -10.595 1.00 94.00 99 ILE A C 1
ATOM 757 O O . ILE A 1 99 ? -17.154 -0.789 -11.665 1.00 94.00 99 ILE A O 1
ATOM 761 N N . GLY A 1 100 ? -17.174 1.139 -10.511 1.00 92.75 100 GLY A N 1
ATOM 762 C CA . GLY A 1 100 ? -16.914 1.995 -11.673 1.00 92.75 100 GLY A CA 1
ATOM 763 C C . GLY A 1 100 ? -15.599 1.655 -12.383 1.00 92.75 100 GLY A C 1
ATOM 764 O O . GLY A 1 100 ? -15.579 1.477 -13.602 1.00 92.75 100 GLY A O 1
ATOM 765 N N . PHE A 1 101 ? -14.515 1.483 -11.622 1.00 88.00 101 PHE A N 1
ATOM 766 C CA . PHE A 1 101 ? -13.222 1.058 -12.162 1.00 88.00 101 PHE A CA 1
ATOM 767 C C . PHE A 1 101 ? -13.279 -0.331 -12.791 1.00 88.00 101 PHE A C 1
ATOM 769 O O . PHE A 1 101 ? -12.671 -0.543 -13.837 1.00 88.00 101 PHE A O 1
ATOM 776 N N . SER A 1 102 ? -14.016 -1.268 -12.194 1.00 91.31 102 SER A N 1
ATOM 777 C CA . SER A 1 102 ? -14.157 -2.621 -12.728 1.00 91.31 102 SER A CA 1
ATOM 778 C C . SER A 1 102 ? -14.793 -2.611 -14.121 1.00 91.31 102 SER A C 1
ATOM 780 O O . SER A 1 102 ? -14.259 -3.240 -15.037 1.00 91.31 102 SER A O 1
ATOM 782 N N . PHE A 1 103 ? -15.860 -1.830 -14.324 1.00 94.81 103 PHE A N 1
ATOM 783 C CA . PHE A 1 103 ? -16.465 -1.670 -15.649 1.00 94.81 103 PHE A CA 1
ATOM 784 C C . PHE A 1 103 ? -15.544 -0.948 -16.638 1.00 94.81 103 PHE A C 1
ATOM 786 O O . PHE A 1 103 ? -15.444 -1.372 -17.789 1.00 94.81 103 PHE A O 1
ATOM 793 N N . TYR A 1 104 ? -14.843 0.102 -16.200 1.00 92.56 104 TYR A N 1
ATOM 794 C CA . TYR A 1 104 ? -13.897 0.833 -17.048 1.00 92.56 104 TYR A CA 1
ATOM 795 C C . TYR A 1 104 ? -12.759 -0.066 -17.549 1.00 92.56 104 TYR A C 1
ATOM 797 O O . TYR A 1 104 ? -12.495 -0.110 -18.750 1.00 92.56 104 TYR A O 1
ATOM 805 N N . PHE A 1 105 ? -12.132 -0.836 -16.654 1.00 89.38 105 PHE A N 1
ATOM 806 C CA . PHE A 1 105 ? -11.094 -1.798 -17.025 1.00 89.38 105 PHE A CA 1
ATOM 807 C C . PHE A 1 105 ? -11.632 -2.915 -17.915 1.00 89.38 105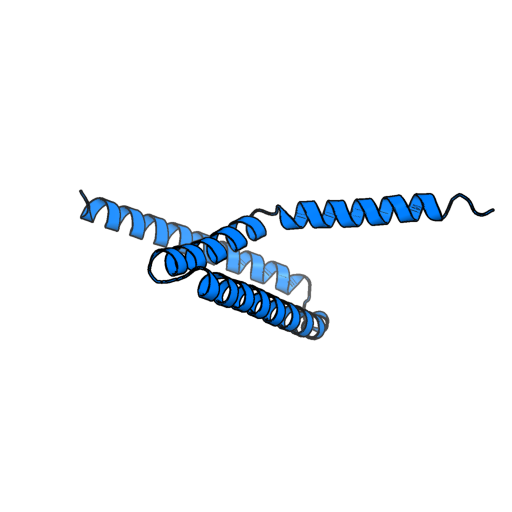 PHE A C 1
ATOM 809 O O . PHE A 1 105 ? -10.969 -3.280 -18.880 1.00 89.38 105 PHE A O 1
ATOM 816 N N . GLY A 1 106 ? -12.831 -3.432 -17.631 1.00 91.75 106 GLY A N 1
ATOM 817 C CA . GLY A 1 106 ? -13.468 -4.439 -18.480 1.00 91.75 106 GLY A CA 1
ATOM 818 C C .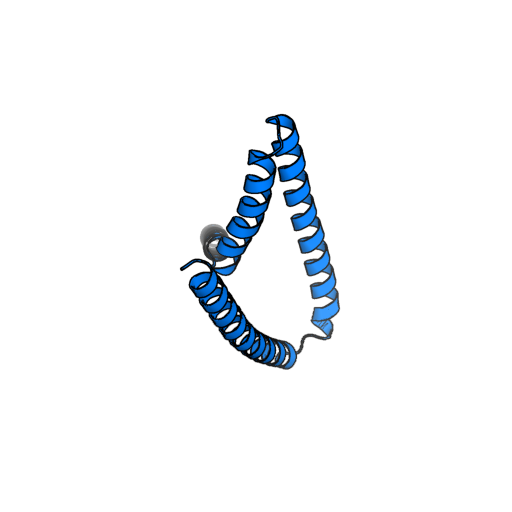 GLY A 1 106 ? -13.705 -3.932 -19.904 1.00 91.75 106 GLY A C 1
ATOM 819 O O . GLY A 1 106 ? -13.396 -4.632 -20.866 1.00 91.75 106 GLY A O 1
ATOM 820 N N . TYR A 1 107 ? -14.190 -2.696 -20.051 1.00 93.19 107 TYR A N 1
ATOM 821 C CA . TYR A 1 107 ? -14.372 -2.073 -21.361 1.00 93.19 107 TYR A CA 1
ATOM 822 C C . TYR A 1 107 ? -13.040 -1.830 -22.074 1.00 93.19 107 TYR A C 1
ATOM 824 O O . TYR A 1 107 ? -12.911 -2.184 -23.244 1.00 93.19 107 TYR A O 1
ATOM 832 N N . LEU A 1 108 ? -12.051 -1.263 -21.376 1.00 91.31 108 LEU A N 1
ATOM 833 C CA . LEU A 1 108 ? -10.722 -1.010 -21.932 1.00 91.31 108 LEU A CA 1
ATOM 834 C C . LEU A 1 108 ? -10.085 -2.312 -22.430 1.00 91.31 108 LEU A C 1
ATOM 836 O O . LEU A 1 108 ? -9.627 -2.381 -23.564 1.00 91.31 108 LEU A O 1
ATOM 840 N N . PHE A 1 109 ? -10.161 -3.369 -21.624 1.00 90.38 109 PHE A N 1
ATOM 841 C CA . PHE A 1 109 ? -9.646 -4.683 -21.980 1.00 90.38 109 PHE A CA 1
ATOM 842 C C . PHE A 1 109 ? -10.339 -5.267 -23.216 1.00 90.38 109 PHE A C 1
ATOM 844 O O . PHE A 1 109 ? -9.666 -5.753 -24.119 1.00 90.38 109 PHE A O 1
ATOM 851 N N . LEU A 1 110 ? -11.672 -5.197 -23.297 1.00 93.06 110 LEU A N 1
ATOM 852 C CA . LEU A 1 110 ? -12.414 -5.676 -24.470 1.00 93.06 110 LEU A CA 1
ATOM 853 C C . LEU A 1 110 ? -12.117 -4.846 -25.725 1.00 93.06 110 LEU A C 1
ATOM 855 O O . LEU A 1 110 ? -12.032 -5.402 -26.821 1.00 93.06 110 LEU A O 1
ATOM 859 N N . HIS A 1 111 ? -11.965 -3.529 -25.576 1.00 91.38 111 HIS A N 1
ATOM 860 C CA . HIS A 1 111 ? -11.596 -2.639 -26.670 1.00 91.38 111 HIS A CA 1
ATOM 861 C C . HIS A 1 111 ? -10.203 -2.974 -27.208 1.00 91.38 111 HIS A C 1
ATOM 863 O O . HIS A 1 111 ? -10.048 -3.165 -28.415 1.00 91.38 111 HIS A O 1
ATOM 869 N N . ASP A 1 112 ? -9.218 -3.101 -26.321 1.00 88.06 112 ASP A N 1
ATOM 870 C CA . ASP A 1 112 ? -7.843 -3.436 -26.687 1.00 88.06 112 ASP A CA 1
ATOM 871 C C . ASP A 1 112 ? -7.750 -4.843 -27.285 1.00 88.06 112 ASP A C 1
ATOM 873 O O . ASP A 1 112 ? -7.075 -5.035 -28.296 1.00 88.06 112 ASP A O 1
ATOM 877 N N . LEU A 1 113 ? -8.502 -5.809 -26.746 1.00 90.31 113 LEU A N 1
ATOM 878 C CA . LEU A 1 113 ? -8.584 -7.167 -27.284 1.00 90.31 113 LEU A CA 1
ATOM 879 C C . LEU A 1 113 ? -9.147 -7.181 -28.711 1.00 90.31 113 LEU A C 1
ATOM 881 O O . LEU A 1 113 ? -8.627 -7.884 -29.572 1.00 90.31 113 LEU A O 1
ATOM 885 N N . LYS A 1 114 ? -10.183 -6.378 -28.980 1.00 85.44 114 LYS A N 1
ATOM 886 C CA . LYS A 1 114 ? -10.791 -6.266 -30.313 1.00 85.44 114 LYS A CA 1
ATOM 887 C C . LYS A 1 114 ? -9.909 -5.508 -31.309 1.00 85.44 114 LYS A C 1
ATOM 889 O O . LYS A 1 114 ? -10.093 -5.650 -32.507 1.00 85.44 114 LYS A O 1
ATOM 894 N N . LYS A 1 115 ? -8.981 -4.681 -30.831 1.00 79.88 115 LYS A N 1
ATOM 895 C CA . LYS A 1 115 ? -8.016 -3.957 -31.671 1.00 79.88 115 LYS A CA 1
ATOM 896 C C . LYS A 1 115 ? -6.823 -4.831 -32.078 1.00 79.88 115 LYS A C 1
ATOM 898 O O . LYS A 1 115 ? -6.116 -4.492 -33.021 1.00 79.88 115 LYS A O 1
ATOM 903 N N . LEU A 1 116 ? -6.595 -5.916 -31.336 1.00 78.56 116 LEU A N 1
ATOM 904 C CA . LEU A 1 116 ? -5.514 -6.886 -31.525 1.00 78.56 116 LEU A CA 1
ATOM 905 C C . LEU A 1 116 ? -5.915 -8.087 -32.404 1.00 78.56 116 LEU A C 1
ATOM 907 O O . LEU A 1 116 ? -5.025 -8.812 -32.845 1.00 78.56 116 LEU A O 1
ATOM 911 N N . LEU A 1 117 ? -7.218 -8.298 -32.635 1.00 69.00 117 LEU A N 1
ATOM 912 C CA . LEU A 1 117 ? -7.802 -9.373 -33.449 1.00 69.00 117 LEU A CA 1
ATOM 913 C C . LEU A 1 117 ? -8.339 -8.816 -34.771 1.00 69.00 117 LEU A C 1
ATOM 915 O O . LEU A 1 117 ? -8.071 -9.449 -35.814 1.00 69.00 117 LEU A O 1
#

Mean predicted aligned error: 11.38 Å

Organism: NCBI:txid246432

Secondary structure (DSSP, 8-state):
--HHHHHHHHHHHHHHHHHHHHHHTSHHHHHHHHHHHHHHHHHHHHH--HHHHHHHHHHHHHHHHHHHHHHHHHHHHHTTT--HHHHHHHHHHHHHHHHHHHHHHHHHHHHHHHHH-

Radius of gyration: 21.66 Å; Cα contacts (8 Å, |Δi|>4): 10; chains: 1; bounding box: 44×33×77 Å

Solvent-accessible surface area (backbone atoms only — not comparable to full-atom values): 6598 Å² total; per-residue (Å²): 142,73,81,71,61,59,62,56,47,54,54,48,52,54,50,50,50,51,51,50,51,55,55,62,65,29,70,66,49,48,52,47,52,50,53,56,48,50,55,51,46,58,52,37,76,74,72,53,62,79,70,55,46,56,54,51,52,49,51,50,53,51,50,52,53,53,50,51,52,52,48,54,52,48,48,62,62,41,61,84,69,65,47,77,66,54,59,52,51,52,53,52,52,50,51,54,51,49,53,52,49,52,53,52,51,52,49,52,51,53,51,52,53,62,74,75,107

pLDDT: mean 80.58, std 11.77, range [45.94, 95.06]

Sequence (117 aa):
MSINSEVKVKKSLFKAYSRGLVMAISPSNIVFWIGVFGTALTTALNNVSGYQFLLVASGILVGILIHDILLMGAVSYTRKFVNQSFIKWTSIIAGILLIGFSFYFGYLFLHDLKKLL

Foldseek 3Di:
DPPPPVVVVVVVVVVVVVVVVVVCVPPVNVVVVCVLVVVLVVVCVPDDDPVVSVVSVVVSVVVVVVVVVVVVVVCVVCVVVDDVVVVVVVVVVVVVVVVVVVVVVVVVVVVVVVVVD